Protein AF-A0A447PXH3-F1 (afdb_monomer_lite)

Organism: Salmonella enterica I (NCBI:txid59201)

Sequence (64 aa):
MAEEALKNAAKKLSVEIKVETNGASGVENAIQPADLVDIAGVIIAADKDVLPDRFNGLPVIEVP

InterPro domains:
  IPR003353 Phosphotransferase system, fructose-specific IIB subunit [cd05569] (1-64)
  IPR003501 Phosphotransferase system, EIIB component, type 2/3 [PF02302] (1-63)
  IPR013011 Phosphotransferase system, EIIB component, type 2 [PS51099] (1-64)
  IPR036095 PTS system IIB component-like superfamily [SSF52794] (1-63)
  IPR050864 Bacterial PTS System Sugar Transport Components [PTHR30505] (1-63)

Foldseek 3Di:
DVVVVVVVVCVVVVHDDQDWDQDPVGIDSDDDLVNLPDDQAEEAEDPDDDPCVSRPPGHYHYDD

pLDDT: mean 83.47, std 7.02, range [63.38, 93.94]

Secondary structure (DSSP, 8-state):
-HHHHHHHHHHHHT------EEETTEEESPPPGGGGTT-S-EEEE-SS---GGGGTTS-EEEE-

Structure (mmCIF, N/CA/C/O backbone):
data_AF-A0A447PXH3-F1
#
_entry.id   AF-A0A447PXH3-F1
#
loop_
_atom_site.group_PDB
_atom_site.id
_atom_site.type_symbol
_atom_site.label_atom_id
_atom_site.label_alt_id
_atom_site.label_comp_id
_atom_site.label_asym_id
_atom_site.label_entity_id
_atom_site.label_seq_id
_atom_site.pdbx_PDB_ins_code
_atom_site.Cartn_x
_atom_site.Cartn_y
_atom_site.Cartn_z
_atom_site.occupancy
_atom_site.B_iso_or_equiv
_atom_site.auth_seq_id
_atom_site.auth_comp_id
_atom_site.auth_asym_id
_atom_site.auth_atom_id
_atom_site.pdbx_PDB_model_num
ATOM 1 N N . MET A 1 1 ? 8.589 10.634 3.729 1.00 74.44 1 MET A N 1
ATOM 2 C CA . MET A 1 1 ? 7.390 11.432 4.083 1.00 74.44 1 MET A CA 1
ATOM 3 C C . MET A 1 1 ? 6.094 10.729 3.683 1.00 74.44 1 MET A C 1
ATOM 5 O O . MET A 1 1 ? 5.344 10.379 4.584 1.00 74.44 1 MET A O 1
ATOM 9 N N . ALA A 1 2 ? 5.838 10.454 2.395 1.00 80.38 2 ALA A N 1
ATOM 10 C CA . ALA A 1 2 ? 4.616 9.752 1.965 1.00 80.38 2 ALA A CA 1
ATOM 11 C C . ALA A 1 2 ? 4.457 8.352 2.597 1.00 80.38 2 ALA A C 1
ATOM 13 O O . ALA A 1 2 ? 3.389 8.018 3.103 1.00 80.38 2 ALA 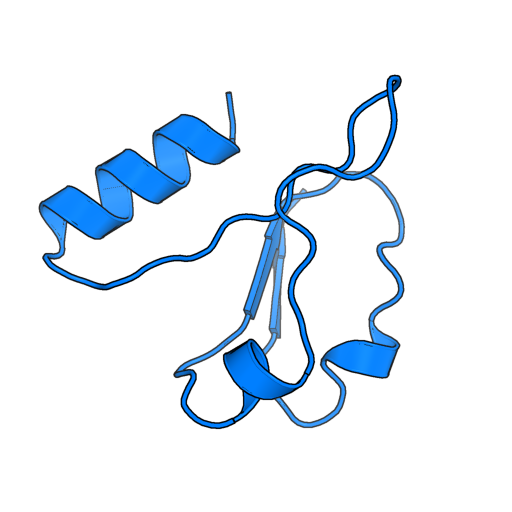A O 1
ATOM 14 N N . GLU A 1 3 ? 5.544 7.574 2.669 1.00 84.81 3 GLU A N 1
ATOM 15 C CA . GLU A 1 3 ? 5.533 6.230 3.267 1.00 84.81 3 GLU A CA 1
ATOM 16 C C . GLU A 1 3 ? 5.035 6.214 4.720 1.00 84.81 3 GLU A C 1
ATOM 18 O O . GLU A 1 3 ? 4.132 5.455 5.073 1.00 84.81 3 GLU A O 1
ATOM 23 N N . GLU A 1 4 ? 5.604 7.067 5.571 1.00 85.44 4 GLU A N 1
ATOM 24 C CA . GLU A 1 4 ? 5.227 7.136 6.983 1.00 85.44 4 GLU A CA 1
ATOM 25 C C . GLU A 1 4 ? 3.789 7.620 7.170 1.00 85.44 4 GLU A C 1
ATOM 27 O O . GLU A 1 4 ? 3.082 7.110 8.039 1.00 85.44 4 GLU A O 1
ATOM 32 N N . ALA A 1 5 ? 3.332 8.575 6.355 1.00 88.88 5 ALA A N 1
ATOM 33 C CA . ALA A 1 5 ? 1.955 9.055 6.404 1.00 88.88 5 ALA A CA 1
ATOM 34 C C . ALA A 1 5 ? 0.960 7.931 6.073 1.00 88.88 5 ALA A C 1
ATOM 36 O O . ALA A 1 5 ? -0.006 7.735 6.814 1.00 88.88 5 ALA A O 1
ATOM 37 N N . LEU A 1 6 ? 1.242 7.144 5.029 1.00 87.75 6 LEU A N 1
ATOM 38 C CA . LEU A 1 6 ? 0.439 5.987 4.629 1.00 87.75 6 LEU A CA 1
ATOM 39 C C . LEU A 1 6 ? 0.435 4.897 5.708 1.00 87.75 6 LEU A C 1
ATOM 41 O O . LEU A 1 6 ? -0.632 4.436 6.110 1.00 87.75 6 LEU A O 1
ATOM 45 N N . LYS A 1 7 ? 1.603 4.544 6.261 1.00 89.62 7 LYS A N 1
ATOM 46 C CA . LYS A 1 7 ? 1.708 3.574 7.367 1.00 89.62 7 LYS A CA 1
ATOM 47 C C . LYS A 1 7 ? 0.953 4.037 8.615 1.00 89.62 7 LYS A C 1
ATOM 49 O O . LYS A 1 7 ? 0.291 3.235 9.271 1.00 89.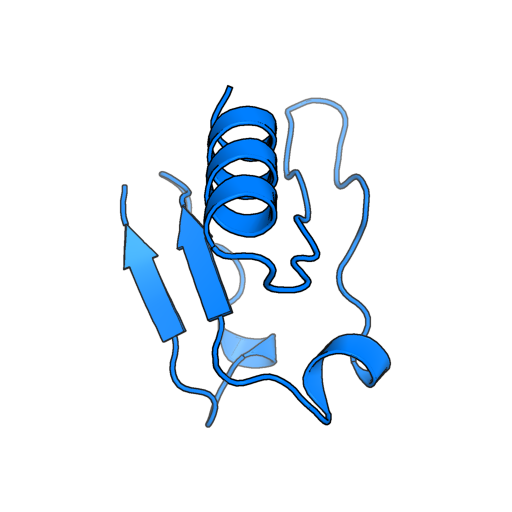62 7 LYS A O 1
ATOM 54 N N . ASN A 1 8 ? 1.021 5.325 8.948 1.00 91.62 8 ASN A N 1
ATOM 55 C CA . ASN A 1 8 ? 0.292 5.885 10.085 1.00 91.62 8 ASN A CA 1
ATOM 56 C C . ASN A 1 8 ? -1.223 5.900 9.852 1.00 91.62 8 ASN A C 1
ATOM 58 O O . ASN A 1 8 ? -1.978 5.590 10.773 1.00 91.62 8 ASN A O 1
ATOM 62 N N . ALA A 1 9 ? -1.679 6.236 8.643 1.00 90.62 9 ALA A N 1
ATOM 63 C CA . ALA A 1 9 ? -3.093 6.170 8.281 1.00 90.62 9 ALA A CA 1
ATOM 64 C C . ALA A 1 9 ? -3.617 4.729 8.343 1.00 90.62 9 ALA A C 1
ATOM 66 O O . ALA A 1 9 ? -4.655 4.483 8.953 1.00 90.62 9 ALA A O 1
ATOM 67 N N . ALA A 1 10 ? -2.855 3.773 7.810 1.00 90.69 10 ALA A N 1
ATOM 68 C CA . ALA A 1 10 ? -3.202 2.360 7.846 1.00 90.69 10 ALA A CA 1
ATOM 69 C C . ALA A 1 10 ? -3.315 1.827 9.279 1.00 90.69 10 ALA A C 1
ATOM 71 O O . ALA A 1 10 ? -4.322 1.223 9.637 1.00 90.69 10 ALA A O 1
ATOM 72 N N . LYS A 1 11 ? -2.350 2.162 10.149 1.00 92.44 11 LYS A N 1
ATOM 73 C CA . LYS A 1 11 ? -2.424 1.844 11.585 1.00 92.44 11 LYS A CA 1
ATOM 74 C C . LYS A 1 11 ? -3.665 2.435 12.253 1.00 92.44 11 LYS A C 1
ATOM 76 O O . LYS A 1 11 ? -4.325 1.740 13.017 1.00 92.44 11 LYS A O 1
ATOM 81 N N . LYS A 1 12 ? -4.006 3.698 11.966 1.00 93.94 12 LYS A N 1
ATOM 82 C CA . LYS A 1 12 ? -5.213 4.348 12.513 1.00 93.94 12 LYS A CA 1
ATOM 83 C C . LYS A 1 12 ? -6.500 3.655 12.070 1.00 93.94 12 LYS A C 1
ATOM 85 O O . LYS A 1 12 ? -7.432 3.558 12.858 1.00 93.94 12 LYS A O 1
ATOM 90 N N . LEU A 1 13 ? -6.538 3.184 10.828 1.00 91.56 13 LEU A N 1
ATOM 91 C CA . LEU A 1 13 ? -7.673 2.466 10.252 1.00 91.56 13 LEU A CA 1
ATOM 92 C C . LEU A 1 13 ? -7.643 0.960 10.558 1.00 91.56 13 LEU A C 1
ATOM 94 O O . LEU A 1 13 ? -8.579 0.259 10.195 1.00 91.56 13 LEU A O 1
ATOM 98 N N . SER A 1 14 ? -6.598 0.471 11.241 1.00 92.19 14 SER A N 1
ATOM 99 C CA . SER A 1 14 ? -6.357 -0.956 11.497 1.00 92.19 14 SER A CA 1
ATOM 100 C C . SER A 1 14 ? -6.413 -1.806 10.223 1.00 92.19 14 SER A C 1
ATOM 102 O O . SER A 1 14 ? -6.944 -2.912 10.222 1.00 92.19 14 SER A O 1
ATOM 104 N N . VAL A 1 15 ? -5.851 -1.270 9.138 1.00 90.06 15 VAL A N 1
ATOM 105 C CA . VAL A 1 15 ? -5.671 -1.974 7.866 1.00 90.06 15 VAL A CA 1
ATOM 106 C C . VAL A 1 15 ? -4.200 -2.294 7.655 1.00 90.06 15 VAL A C 1
ATOM 108 O O . VAL A 1 15 ? -3.311 -1.563 8.101 1.00 90.06 15 VAL A O 1
ATOM 111 N N . GLU A 1 16 ? -3.947 -3.396 6.964 1.00 88.56 16 GLU A N 1
ATOM 112 C CA . GLU A 1 16 ? -2.601 -3.767 6.560 1.00 88.56 16 GLU A CA 1
ATOM 113 C C . GLU A 1 16 ? -2.202 -2.963 5.320 1.00 88.56 16 GLU A C 1
ATOM 115 O O . GLU A 1 16 ? -3.000 -2.767 4.403 1.00 88.56 16 GLU A O 1
ATOM 120 N N . ILE A 1 17 ? -0.974 -2.447 5.308 1.00 90.62 17 ILE A N 1
ATOM 121 C CA . ILE A 1 17 ? -0.447 -1.706 4.166 1.00 90.62 17 ILE A CA 1
ATOM 122 C C . ILE A 1 17 ? 0.997 -2.105 3.912 1.00 90.62 17 ILE A C 1
ATOM 124 O O . ILE A 1 17 ? 1.819 -2.171 4.832 1.00 90.62 17 ILE A O 1
ATOM 128 N N . LYS A 1 18 ? 1.316 -2.304 2.637 1.00 89.06 18 LYS A N 1
ATOM 129 C CA . LYS A 1 18 ? 2.681 -2.443 2.148 1.00 89.06 18 LYS A CA 1
ATOM 130 C C . LYS A 1 18 ? 2.996 -1.235 1.283 1.00 89.06 18 LYS A C 1
ATOM 132 O O . LYS A 1 18 ? 2.226 -0.895 0.393 1.00 89.06 18 LYS A O 1
ATOM 137 N N . VAL A 1 19 ? 4.105 -0.569 1.580 1.00 89.31 19 VAL A N 1
ATOM 138 C CA . VAL A 1 19 ? 4.522 0.628 0.851 1.00 89.31 19 VAL A CA 1
ATOM 139 C C . VAL A 1 19 ? 5.884 0.365 0.236 1.00 89.31 19 VAL A C 1
ATOM 141 O O . VAL A 1 19 ? 6.839 0.108 0.966 1.00 89.31 19 VAL A O 1
ATOM 144 N N . GLU A 1 20 ? 5.948 0.433 -1.089 1.00 87.88 20 GLU A N 1
ATOM 145 C CA . GLU A 1 20 ? 7.191 0.440 -1.856 1.00 87.88 20 GLU A CA 1
ATOM 146 C C . GLU A 1 20 ? 7.659 1.882 -2.033 1.00 87.88 20 GLU A C 1
ATOM 148 O O . GLU A 1 20 ? 6.894 2.764 -2.429 1.00 87.88 20 GLU A O 1
ATOM 153 N N . THR A 1 21 ? 8.929 2.126 -1.738 1.00 87.56 21 THR A N 1
ATOM 154 C CA . THR A 1 21 ? 9.548 3.442 -1.848 1.00 87.56 21 THR A CA 1
ATOM 155 C C . THR A 1 21 ? 10.513 3.463 -3.021 1.00 87.56 21 THR A C 1
ATOM 157 O O . THR A 1 21 ? 11.467 2.699 -3.091 1.00 87.56 21 THR A O 1
ATOM 160 N N . ASN A 1 22 ? 10.262 4.369 -3.964 1.00 83.00 22 ASN A N 1
ATOM 161 C CA . ASN A 1 22 ? 11.087 4.575 -5.150 1.00 83.00 22 ASN A CA 1
ATOM 162 C C . ASN A 1 22 ? 11.910 5.860 -4.975 1.00 83.00 22 AS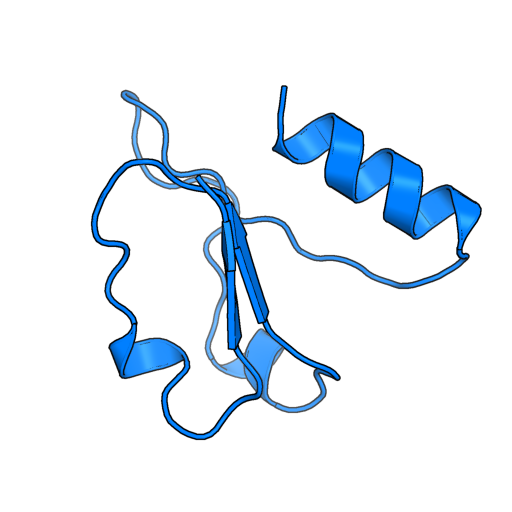N A C 1
ATOM 164 O O . ASN A 1 22 ? 11.533 6.922 -5.469 1.00 83.00 22 ASN A O 1
ATOM 168 N N . GLY A 1 23 ? 13.004 5.774 -4.218 1.00 80.19 23 GLY A N 1
ATOM 169 C CA . GLY A 1 23 ? 13.887 6.904 -3.932 1.00 80.19 23 GLY A CA 1
ATOM 170 C C . GLY A 1 23 ? 15.026 7.063 -4.943 1.00 80.19 23 GLY A C 1
ATOM 171 O O . GLY A 1 23 ? 15.225 6.238 -5.832 1.00 80.19 23 GLY A O 1
ATOM 172 N N . ALA A 1 24 ? 15.837 8.111 -4.768 1.00 76.69 24 ALA A N 1
ATOM 173 C CA . ALA A 1 24 ? 17.052 8.327 -5.566 1.00 76.69 24 ALA A CA 1
ATOM 174 C C . ALA A 1 24 ? 18.085 7.192 -5.407 1.00 76.69 24 ALA A C 1
ATOM 176 O O . ALA A 1 24 ? 18.849 6.914 -6.327 1.00 76.69 24 ALA A O 1
ATOM 177 N N . SER A 1 25 ? 18.083 6.522 -4.252 1.00 79.19 25 SER A N 1
ATOM 178 C CA . SER A 1 25 ? 18.964 5.391 -3.944 1.00 79.19 25 SER A CA 1
ATOM 179 C C . SER A 1 25 ? 18.479 4.054 -4.522 1.00 79.19 25 SER A C 1
ATOM 181 O O . SER A 1 25 ? 19.209 3.069 -4.442 1.00 79.19 25 SER A O 1
ATOM 183 N N . GLY A 1 26 ? 17.272 4.004 -5.100 1.00 81.50 26 GLY A N 1
ATOM 184 C CA . GLY A 1 26 ? 16.674 2.794 -5.665 1.00 81.50 26 GLY A CA 1
ATOM 185 C C . GLY A 1 26 ? 15.281 2.481 -5.117 1.00 81.50 26 GLY A C 1
ATOM 186 O O . GLY A 1 26 ? 14.620 3.329 -4.515 1.00 81.50 26 GLY A O 1
ATOM 187 N N . VAL A 1 27 ? 14.837 1.248 -5.373 1.00 84.88 27 VAL A N 1
ATOM 188 C CA . VAL A 1 27 ? 13.552 0.713 -4.905 1.00 84.88 27 VAL A CA 1
ATOM 189 C C . VAL A 1 27 ? 13.763 -0.021 -3.588 1.00 84.88 27 VAL A C 1
ATOM 191 O O . VAL A 1 27 ? 14.526 -0.985 -3.527 1.00 84.88 27 VAL A O 1
ATOM 194 N N . GLU A 1 28 ? 13.056 0.403 -2.550 1.00 84.12 28 GLU A N 1
ATOM 195 C CA . GLU A 1 28 ? 12.989 -0.274 -1.261 1.00 84.12 28 GLU A CA 1
ATOM 196 C C . GLU A 1 28 ? 11.583 -0.836 -1.034 1.00 84.12 28 GLU A C 1
ATOM 198 O O . GLU A 1 28 ? 10.586 -0.278 -1.491 1.00 84.12 28 GLU A O 1
ATOM 203 N N . ASN A 1 29 ? 11.497 -1.966 -0.324 1.00 85.38 29 ASN A N 1
ATOM 204 C CA . ASN A 1 29 ? 10.233 -2.656 -0.029 1.00 85.38 29 ASN A CA 1
ATOM 205 C C . ASN A 1 29 ? 9.406 -3.018 -1.274 1.00 85.38 29 ASN A C 1
ATOM 207 O O . ASN A 1 29 ? 8.178 -2.943 -1.244 1.00 85.38 29 ASN A O 1
ATOM 211 N N . ALA A 1 30 ? 10.091 -3.433 -2.345 1.00 86.44 30 ALA A N 1
ATOM 212 C CA . ALA A 1 30 ? 9.472 -3.772 -3.619 1.00 86.44 30 ALA A CA 1
ATOM 213 C C . ALA A 1 30 ? 8.251 -4.695 -3.451 1.00 86.44 30 ALA A C 1
ATOM 215 O O . ALA A 1 30 ? 8.342 -5.762 -2.831 1.00 86.44 30 ALA A O 1
ATOM 216 N N . ILE A 1 31 ? 7.117 -4.287 -4.021 1.00 86.81 31 ILE A N 1
ATOM 217 C CA . ILE A 1 31 ? 5.892 -5.079 -4.037 1.00 86.81 31 ILE A CA 1
ATOM 218 C C . ILE A 1 31 ? 6.116 -6.269 -4.960 1.00 86.81 31 ILE A C 1
ATOM 220 O O . ILE A 1 31 ? 6.505 -6.135 -6.127 1.00 86.81 31 ILE A O 1
ATOM 224 N N . GLN A 1 32 ? 5.876 -7.460 -4.431 1.00 86.81 32 GLN A N 1
ATOM 225 C CA . GLN A 1 32 ? 5.945 -8.706 -5.171 1.00 86.81 32 GLN A CA 1
ATOM 226 C C . GLN A 1 32 ? 4.564 -9.044 -5.738 1.00 86.81 32 GLN A C 1
ATOM 228 O O . GLN A 1 32 ? 3.548 -8.657 -5.167 1.00 86.81 32 GLN A O 1
ATOM 233 N N . PRO A 1 33 ? 4.489 -9.830 -6.823 1.00 83.62 33 PRO A N 1
ATOM 234 C CA . PRO A 1 33 ? 3.208 -10.298 -7.353 1.00 83.62 33 PRO A CA 1
ATOM 235 C C . PRO A 1 33 ? 2.364 -11.042 -6.309 1.00 83.62 33 PRO A C 1
ATOM 237 O O . PRO A 1 33 ? 1.145 -10.943 -6.324 1.00 83.62 33 PRO A O 1
ATOM 240 N N . ALA A 1 34 ? 3.013 -11.745 -5.375 1.00 85.88 34 ALA A N 1
ATOM 241 C CA . ALA A 1 34 ? 2.346 -12.435 -4.274 1.00 85.88 34 ALA A CA 1
ATOM 242 C C . ALA A 1 34 ? 1.607 -11.478 -3.323 1.00 85.88 34 ALA A C 1
ATOM 244 O O . ALA A 1 34 ? 0.577 -11.853 -2.773 1.00 85.88 34 ALA A O 1
ATOM 245 N N . ASP A 1 35 ? 2.095 -10.243 -3.167 1.00 84.06 35 ASP A N 1
ATOM 246 C CA . ASP A 1 35 ? 1.433 -9.224 -2.349 1.00 84.06 35 ASP A CA 1
ATOM 247 C C . ASP A 1 35 ? 0.190 -8.646 -3.039 1.00 84.06 35 ASP A C 1
ATOM 249 O O . ASP A 1 35 ? -0.588 -7.972 -2.385 1.00 84.06 35 ASP A O 1
ATOM 253 N N . LEU A 1 36 ? 0.004 -8.875 -4.346 1.00 82.88 36 LEU A N 1
ATOM 254 C CA . LEU A 1 36 ? -1.098 -8.323 -5.144 1.00 82.88 36 LEU A CA 1
ATOM 255 C C . LEU A 1 36 ? -2.284 -9.286 -5.300 1.00 82.88 36 LEU A C 1
ATOM 257 O O . LEU A 1 36 ? -3.266 -8.945 -5.954 1.00 82.88 36 LEU A O 1
ATOM 261 N N . VAL A 1 37 ? -2.198 -10.492 -4.731 1.00 82.94 37 VAL A N 1
ATOM 262 C CA . VAL A 1 37 ? -3.224 -11.536 -4.895 1.00 82.94 37 VAL A CA 1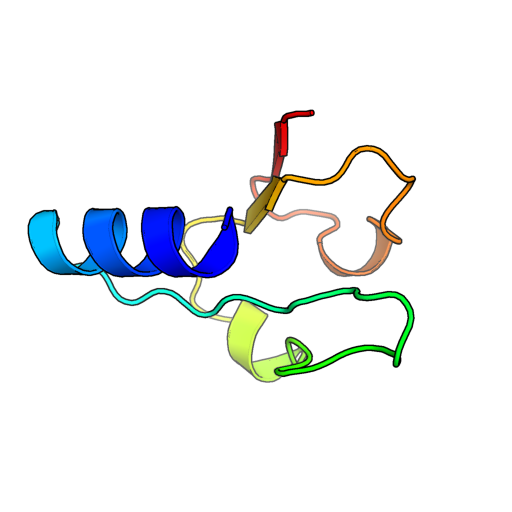
ATOM 263 C C . VAL A 1 37 ? -4.469 -11.264 -4.045 1.00 82.94 37 VAL A C 1
ATOM 265 O O . VAL A 1 37 ? -5.574 -11.547 -4.497 1.00 82.94 37 VAL A O 1
ATOM 268 N N . ASP A 1 38 ? -4.300 -10.701 -2.845 1.00 82.44 38 ASP A N 1
ATOM 269 C CA . ASP A 1 38 ? -5.377 -10.492 -1.863 1.00 82.44 38 ASP A CA 1
ATOM 270 C C . ASP A 1 38 ? -5.404 -9.033 -1.377 1.00 82.44 38 ASP A C 1
ATOM 272 O O . ASP A 1 38 ? -5.320 -8.733 -0.189 1.00 82.44 38 ASP A O 1
ATOM 276 N N . ILE A 1 39 ? -5.441 -8.089 -2.321 1.00 86.88 39 ILE A N 1
ATOM 277 C CA . ILE A 1 39 ? -5.494 -6.657 -2.002 1.00 86.88 39 ILE A CA 1
ATOM 278 C C . ILE A 1 39 ? -6.835 -6.046 -2.366 1.00 86.88 39 ILE A C 1
ATOM 280 O O . ILE A 1 39 ? -7.455 -6.381 -3.373 1.00 86.88 39 ILE A O 1
ATOM 284 N N . ALA A 1 40 ? -7.244 -5.068 -1.564 1.00 87.81 40 ALA A N 1
ATOM 285 C CA . ALA A 1 40 ? -8.409 -4.249 -1.868 1.00 87.81 40 ALA A CA 1
ATOM 286 C C . ALA A 1 40 ? -8.135 -3.236 -2.992 1.00 87.81 40 ALA A C 1
ATOM 288 O O . ALA A 1 40 ? -9.069 -2.831 -3.678 1.00 87.81 40 ALA A O 1
ATOM 289 N N . GLY A 1 41 ? -6.878 -2.814 -3.168 1.00 87.62 41 GLY A N 1
ATOM 290 C CA . GLY A 1 41 ? -6.472 -1.864 -4.199 1.00 87.62 41 GLY A CA 1
ATOM 291 C C . GLY A 1 41 ? -5.049 -1.351 -4.031 1.00 87.62 41 GLY A C 1
ATOM 292 O O . GLY A 1 41 ? -4.358 -1.691 -3.070 1.00 87.62 41 GLY A O 1
ATOM 293 N N . VAL A 1 42 ? -4.617 -0.541 -4.993 1.00 88.81 42 VAL A N 1
ATOM 294 C CA . VAL A 1 42 ? -3.257 0.000 -5.089 1.00 88.81 42 VAL A CA 1
ATOM 295 C C . VAL A 1 42 ? -3.318 1.520 -5.030 1.00 88.81 42 VAL A C 1
ATOM 297 O O . VAL A 1 42 ? -4.153 2.137 -5.686 1.00 88.81 42 VAL A O 1
ATOM 300 N N . ILE A 1 43 ? -2.419 2.128 -4.259 1.00 88.56 43 ILE A N 1
ATOM 301 C CA . ILE A 1 43 ? -2.259 3.582 -4.196 1.00 88.56 43 ILE A CA 1
ATOM 302 C C . ILE A 1 43 ? -0.874 3.921 -4.737 1.00 88.56 43 ILE A C 1
ATOM 304 O O . ILE A 1 43 ? 0.131 3.482 -4.180 1.00 88.56 43 ILE A O 1
ATOM 308 N N . ILE A 1 44 ? -0.830 4.713 -5.804 1.00 87.19 44 ILE A N 1
ATOM 309 C CA . ILE A 1 44 ? 0.401 5.237 -6.393 1.00 87.19 44 ILE A CA 1
ATOM 310 C C . ILE A 1 44 ? 0.476 6.715 -6.020 1.00 87.19 44 ILE A C 1
ATOM 312 O O . ILE A 1 44 ? -0.261 7.531 -6.560 1.00 87.19 44 ILE A O 1
ATOM 316 N N . ALA A 1 45 ? 1.337 7.038 -5.055 1.00 86.69 45 ALA A N 1
ATOM 317 C CA . ALA A 1 45 ? 1.612 8.408 -4.625 1.00 86.69 45 ALA A CA 1
ATOM 318 C C . ALA A 1 45 ? 2.999 8.824 -5.128 1.00 86.69 45 ALA A C 1
ATOM 320 O O . ALA A 1 45 ? 3.991 8.681 -4.404 1.00 86.69 45 ALA A O 1
ATOM 321 N N . ALA A 1 46 ? 3.082 9.215 -6.399 1.00 80.81 46 ALA A N 1
ATOM 322 C CA . ALA A 1 46 ? 4.343 9.542 -7.051 1.00 80.81 46 ALA A CA 1
ATOM 323 C C . ALA A 1 46 ? 4.159 10.561 -8.182 1.00 80.81 46 ALA A C 1
ATOM 325 O O . ALA A 1 46 ? 3.303 10.397 -9.042 1.00 80.81 46 ALA A O 1
ATOM 326 N N . ASP A 1 47 ? 5.076 11.528 -8.251 1.00 75.81 47 ASP A N 1
ATOM 327 C CA . ASP A 1 47 ? 5.151 12.511 -9.341 1.00 75.81 47 ASP A CA 1
ATOM 328 C C . ASP A 1 47 ? 5.661 11.935 -10.682 1.00 75.81 47 ASP A C 1
ATOM 330 O O . ASP A 1 47 ? 5.636 12.624 -11.701 1.00 75.81 47 ASP A O 1
ATOM 334 N N . LYS A 1 48 ? 6.187 10.700 -10.699 1.00 68.19 48 LYS A N 1
ATOM 335 C CA . LYS A 1 48 ? 6.733 10.049 -11.906 1.00 68.19 48 LYS A CA 1
ATOM 336 C C . LYS A 1 48 ? 5.833 8.906 -12.362 1.00 68.19 48 LYS A C 1
ATOM 338 O O . LYS A 1 48 ? 5.276 8.217 -11.514 1.00 68.19 48 LYS A O 1
ATOM 343 N N . ASP A 1 49 ? 5.829 8.613 -13.663 1.00 64.94 49 ASP A N 1
ATOM 344 C CA . ASP A 1 49 ? 5.250 7.382 -14.210 1.00 64.94 49 ASP A CA 1
ATOM 345 C C . ASP A 1 49 ? 5.855 6.148 -13.520 1.00 64.94 49 ASP A C 1
ATOM 347 O O . ASP A 1 49 ? 7.015 5.770 -13.734 1.00 64.94 49 ASP A O 1
ATOM 351 N N . VAL A 1 50 ? 5.071 5.527 -12.642 1.00 67.00 50 VAL A N 1
ATOM 352 C CA . VAL A 1 50 ? 5.405 4.254 -12.003 1.00 67.00 50 VAL A CA 1
ATOM 353 C C . VAL A 1 50 ? 4.753 3.174 -12.848 1.00 67.00 50 VAL A C 1
ATOM 355 O O . VAL A 1 50 ? 3.537 3.185 -12.956 1.00 67.00 50 VAL A O 1
ATOM 358 N N . LEU A 1 51 ? 5.551 2.280 -13.450 1.00 63.38 51 LEU A N 1
ATOM 359 C CA . LEU A 1 51 ? 5.128 1.204 -14.369 1.00 63.38 51 LEU A CA 1
ATOM 360 C C . LEU A 1 51 ? 3.783 0.562 -13.951 1.00 63.38 51 LEU A C 1
ATOM 362 O O . LEU A 1 51 ? 3.780 -0.371 -13.136 1.00 63.38 51 LEU A O 1
ATOM 366 N N . PRO A 1 52 ? 2.645 1.028 -14.502 1.00 66.75 52 PRO A N 1
ATOM 367 C CA . PRO A 1 52 ? 1.323 0.675 -13.994 1.00 66.75 52 PRO A CA 1
ATOM 368 C C . PRO A 1 52 ? 0.882 -0.707 -14.484 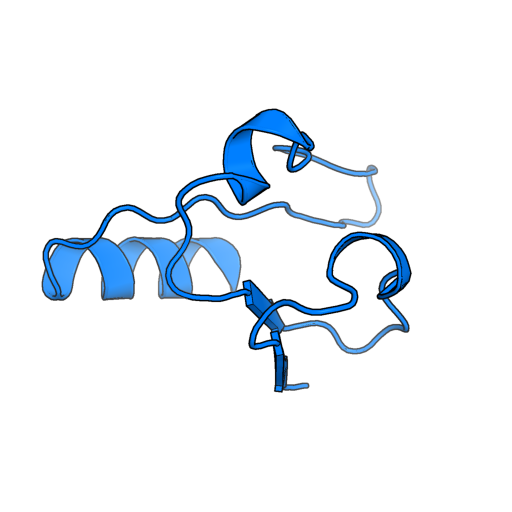1.00 66.75 52 PRO A C 1
ATOM 370 O O . PRO A 1 52 ? -0.056 -1.291 -13.945 1.00 66.75 52 PRO A O 1
ATOM 373 N N . ASP A 1 53 ? 1.598 -1.280 -15.457 1.00 73.19 53 ASP A N 1
ATOM 374 C CA . ASP A 1 53 ? 1.326 -2.592 -16.045 1.00 73.19 53 ASP A CA 1
ATOM 375 C C . ASP A 1 53 ? 1.230 -3.713 -15.003 1.00 73.19 53 ASP A C 1
ATOM 377 O O . ASP A 1 53 ? 0.465 -4.661 -15.175 1.00 73.19 53 ASP A O 1
ATOM 381 N N . ARG A 1 54 ? 1.972 -3.601 -13.893 1.00 75.38 54 ARG A N 1
ATOM 382 C CA . ARG A 1 54 ? 1.965 -4.599 -12.810 1.00 75.38 54 ARG A CA 1
ATOM 383 C C . ARG A 1 54 ? 0.708 -4.545 -11.941 1.00 75.38 54 ARG A C 1
ATOM 385 O O . ARG A 1 54 ? 0.444 -5.502 -11.219 1.00 75.38 54 ARG A O 1
ATOM 392 N N . PHE A 1 55 ? -0.047 -3.455 -12.016 1.00 80.38 55 PHE A N 1
ATOM 393 C CA . PHE A 1 55 ? -1.295 -3.245 -11.284 1.00 80.38 55 PHE A CA 1
ATOM 394 C C . PHE A 1 55 ? -2.516 -3.267 -12.214 1.00 80.38 55 PHE A C 1
ATOM 396 O O . PHE A 1 55 ? -3.625 -2.927 -11.808 1.00 80.38 55 PHE A O 1
ATOM 403 N N . ASN A 1 56 ? -2.327 -3.671 -13.472 1.00 75.25 56 ASN A N 1
ATOM 404 C CA . ASN A 1 56 ? -3.384 -3.678 -14.467 1.00 75.25 56 ASN A CA 1
ATOM 405 C C . ASN A 1 56 ? -4.504 -4.662 -14.076 1.00 75.25 56 ASN A C 1
ATOM 407 O O . ASN A 1 56 ? -4.246 -5.821 -13.752 1.00 75.25 56 ASN A O 1
ATOM 411 N N . GLY A 1 57 ? -5.752 -4.190 -14.094 1.00 77.19 57 GLY A N 1
ATOM 412 C CA . GLY A 1 57 ? -6.927 -4.946 -13.644 1.00 77.19 57 GLY A CA 1
ATOM 413 C C . GLY A 1 57 ? -7.232 -4.848 -12.143 1.00 77.19 57 GLY A C 1
ATOM 414 O O . GLY A 1 57 ? -8.275 -5.340 -11.716 1.00 77.19 57 GLY A O 1
ATOM 415 N N . LEU A 1 58 ? -6.378 -4.189 -11.355 1.00 83.38 58 LEU A N 1
ATOM 416 C CA . LEU A 1 58 ? -6.646 -3.862 -9.954 1.00 83.38 58 LEU A CA 1
ATOM 417 C C . LEU A 1 58 ? -7.228 -2.443 -9.834 1.00 83.38 58 LEU A C 1
ATOM 419 O O . LEU A 1 58 ? -7.005 -1.605 -10.710 1.00 83.38 58 LEU A O 1
ATOM 423 N N . PRO A 1 59 ? -7.975 -2.133 -8.760 1.00 86.19 59 PRO A N 1
ATOM 424 C CA . PRO A 1 59 ? -8.396 -0.765 -8.488 1.00 86.19 59 PRO A CA 1
ATOM 425 C C . PRO A 1 59 ? -7.180 0.061 -8.050 1.00 86.19 59 PRO A C 1
ATOM 427 O O . PRO A 1 59 ? -6.701 -0.060 -6.920 1.00 86.19 59 PRO A O 1
ATOM 430 N N . VAL A 1 60 ? -6.668 0.877 -8.973 1.00 86.88 60 VAL A N 1
ATOM 431 C CA . VAL A 1 60 ? -5.519 1.765 -8.766 1.00 86.88 60 VAL A CA 1
ATOM 432 C C . VAL A 1 60 ? -6.004 3.197 -8.548 1.00 86.88 60 VAL A C 1
ATOM 434 O O . VAL A 1 60 ? -6.842 3.697 -9.297 1.00 86.88 60 VAL A O 1
ATOM 437 N N . ILE A 1 61 ? -5.470 3.856 -7.522 1.00 87.38 61 ILE A N 1
ATOM 438 C CA . ILE A 1 61 ? -5.652 5.284 -7.266 1.00 87.38 61 ILE A CA 1
ATOM 439 C C . ILE A 1 61 ? -4.297 5.966 -7.419 1.00 87.38 61 ILE A C 1
ATOM 441 O O . ILE A 1 61 ? -3.371 5.691 -6.656 1.00 87.38 61 ILE A O 1
ATOM 445 N N . GLU A 1 62 ? -4.204 6.867 -8.389 1.00 84.62 62 GLU A N 1
ATOM 446 C CA . GLU A 1 62 ? -3.016 7.677 -8.642 1.00 84.62 62 GLU A CA 1
ATOM 447 C C . GLU A 1 62 ? -3.2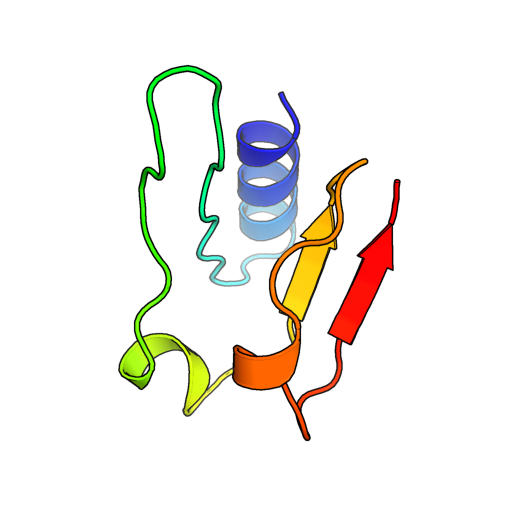06 9.067 -8.037 1.00 84.62 62 GLU A C 1
ATOM 449 O O . GLU A 1 62 ? -4.220 9.733 -8.266 1.00 84.62 62 GLU A O 1
ATOM 454 N N . VAL A 1 63 ? -2.235 9.491 -7.234 1.00 83.00 63 VAL A N 1
ATOM 455 C CA . VAL A 1 63 ? -2.171 10.827 -6.645 1.00 83.00 63 VAL A CA 1
ATOM 456 C C . VAL A 1 63 ? -0.764 11.402 -6.843 1.00 83.00 63 VAL A C 1
ATOM 458 O O . VAL A 1 63 ? 0.204 10.642 -6.754 1.00 83.00 63 VAL A O 1
ATOM 461 N N . PRO A 1 64 ? -0.646 12.711 -7.126 1.00 74.75 64 PRO A N 1
ATOM 462 C CA . PRO A 1 64 ? 0.647 13.386 -7.173 1.00 74.75 64 PRO A CA 1
ATOM 463 C C . PRO A 1 64 ? 1.320 13.388 -5.793 1.00 74.75 64 PRO A C 1
ATOM 465 O O . PRO A 1 64 ? 0.605 13.575 -4.776 1.00 74.75 64 PRO A O 1
#

Radius of gyration: 11.73 Å; chains: 1; bounding box: 27×26×29 Å